Protein AF-A0A229GL80-F1 (afdb_monomer_lite)

Structure (mmCIF, N/CA/C/O backbone):
data_AF-A0A229GL80-F1
#
_entry.id   AF-A0A229GL80-F1
#
loop_
_atom_site.group_PDB
_atom_site.id
_atom_site.type_symbol
_atom_site.label_atom_id
_atom_site.label_alt_id
_atom_site.label_comp_id
_atom_site.label_asym_id
_atom_site.label_entity_id
_atom_site.label_seq_id
_atom_site.pdbx_PDB_ins_code
_atom_site.Cartn_x
_atom_site.Cartn_y
_atom_site.Cartn_z
_atom_site.occupancy
_atom_site.B_iso_or_equiv
_atom_site.auth_seq_id
_atom_site.auth_comp_id
_atom_site.aut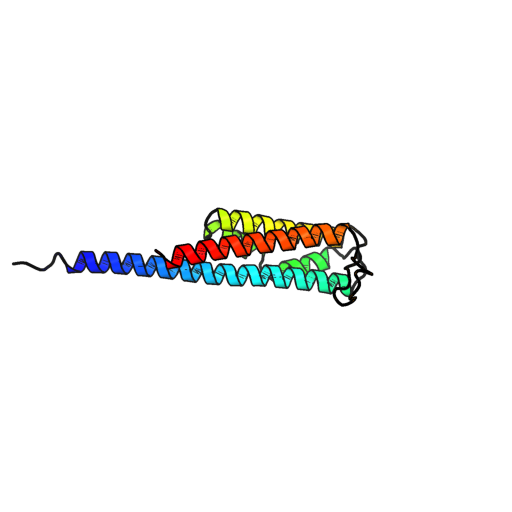h_asym_id
_atom_site.auth_atom_id
_atom_site.pdbx_PDB_model_num
ATOM 1 N N . MET A 1 1 ? -28.005 0.266 54.756 1.00 40.59 1 MET A N 1
ATOM 2 C CA . MET A 1 1 ? -26.821 -0.395 54.170 1.00 40.59 1 MET A CA 1
ATOM 3 C C . MET A 1 1 ? -26.804 -0.050 52.686 1.00 40.59 1 MET A C 1
ATOM 5 O O . MET A 1 1 ? -27.534 -0.647 51.911 1.00 40.59 1 MET A O 1
ATOM 9 N N . VAL A 1 2 ? -26.092 1.010 52.312 1.00 52.62 2 VAL A N 1
ATOM 10 C CA . VAL A 1 2 ? -25.922 1.453 50.919 1.00 52.62 2 VAL A CA 1
ATOM 11 C C . VAL A 1 2 ? -24.421 1.457 50.670 1.00 52.62 2 VAL A C 1
ATOM 13 O O . VAL A 1 2 ? -23.693 1.991 51.501 1.00 52.62 2 VAL A O 1
ATOM 16 N N . GLY A 1 3 ? -23.966 0.870 49.562 1.00 51.91 3 GLY A N 1
ATOM 17 C CA . GLY A 1 3 ? -22.607 1.123 49.072 1.00 51.91 3 GLY A CA 1
ATOM 18 C C . GLY A 1 3 ? -21.772 -0.094 48.681 1.00 51.91 3 GLY A C 1
ATOM 19 O O . GLY A 1 3 ? -20.614 -0.159 49.064 1.00 51.91 3 GLY A O 1
ATOM 20 N N . VAL A 1 4 ? -22.311 -1.044 47.910 1.00 51.78 4 VAL A N 1
ATOM 21 C CA . VAL A 1 4 ? -21.472 -2.014 47.158 1.00 51.78 4 VAL A CA 1
ATOM 22 C C . VAL A 1 4 ? -21.785 -2.003 45.648 1.00 51.78 4 VAL A C 1
ATOM 24 O O . VAL A 1 4 ? -21.018 -2.513 44.842 1.00 51.78 4 VAL A O 1
ATOM 27 N N . GLY A 1 5 ? -22.861 -1.332 45.216 1.00 47.06 5 GLY A N 1
ATOM 28 C CA . GLY A 1 5 ? -23.233 -1.245 43.795 1.00 47.06 5 GLY A CA 1
ATOM 29 C C . GLY A 1 5 ? -22.415 -0.249 42.959 1.00 47.06 5 GLY A C 1
ATOM 30 O O . GLY A 1 5 ? -22.330 -0.402 41.743 1.00 47.06 5 GLY A O 1
ATOM 31 N N . SER A 1 6 ? -21.788 0.757 43.578 1.00 50.59 6 SER A N 1
ATOM 32 C CA . SER A 1 6 ? -21.146 1.861 42.842 1.00 50.59 6 SER A CA 1
ATOM 33 C C . SER A 1 6 ? -19.729 1.544 42.347 1.00 50.59 6 SER A C 1
ATOM 35 O O . SER A 1 6 ? -19.266 2.165 41.392 1.00 50.59 6 SER A O 1
ATOM 37 N N . THR A 1 7 ? -19.041 0.567 42.945 1.00 54.34 7 THR A N 1
ATOM 38 C CA . THR A 1 7 ? -17.648 0.232 42.596 1.00 54.34 7 THR A CA 1
ATOM 39 C C . THR A 1 7 ? -17.561 -0.633 41.334 1.00 54.34 7 THR A C 1
ATOM 41 O O . THR A 1 7 ? -16.728 -0.375 40.468 1.00 54.34 7 THR A O 1
ATOM 44 N N . LEU A 1 8 ? -18.486 -1.585 41.156 1.00 53.72 8 LEU A N 1
ATOM 45 C CA . LEU A 1 8 ? -18.488 -2.511 40.011 1.00 53.72 8 LEU A CA 1
ATOM 46 C C . LEU A 1 8 ? -18.806 -1.818 38.670 1.00 53.72 8 LEU A C 1
ATOM 48 O O . LEU A 1 8 ? -18.258 -2.180 37.625 1.00 53.72 8 LEU A O 1
ATOM 52 N N . LEU A 1 9 ? -19.646 -0.775 38.682 1.00 52.88 9 LEU A N 1
ATOM 53 C CA . LEU A 1 9 ? -19.943 0.013 37.478 1.00 52.88 9 LEU A CA 1
ATOM 54 C C . LEU A 1 9 ? -18.750 0.883 37.049 1.00 52.88 9 LEU A C 1
ATOM 56 O O . LEU A 1 9 ? -18.461 0.979 35.855 1.00 52.88 9 LEU A O 1
ATOM 60 N N . GLY A 1 10 ? -18.015 1.460 38.006 1.00 55.38 10 GLY A N 1
ATOM 61 C CA . GLY A 1 10 ? -16.815 2.254 37.725 1.00 55.38 10 GLY A CA 1
ATOM 62 C C . GLY A 1 10 ? -15.675 1.427 37.123 1.00 55.38 10 GLY A C 1
ATOM 63 O O . GLY A 1 10 ? -15.013 1.867 36.181 1.00 55.38 10 GLY A O 1
ATOM 64 N N . GLU A 1 11 ? -15.488 0.199 37.606 1.00 59.03 11 GLU A N 1
ATOM 65 C CA . GLU A 1 11 ? -14.420 -0.701 37.156 1.00 59.03 11 GLU A CA 1
ATOM 66 C C . GLU A 1 11 ? -14.664 -1.227 35.731 1.00 59.03 11 GLU A C 1
ATOM 68 O O . GLU A 1 11 ? -13.751 -1.288 34.905 1.00 59.03 11 GLU A O 1
ATOM 73 N N . THR A 1 12 ? -15.929 -1.480 35.383 1.00 61.19 12 THR A N 1
ATOM 74 C CA . THR A 1 12 ? -16.318 -1.918 34.034 1.00 61.19 12 THR A CA 1
ATOM 75 C C . THR A 1 12 ? -16.135 -0.808 32.992 1.00 61.19 12 THR A C 1
ATOM 77 O O . THR A 1 12 ? -15.676 -1.068 31.877 1.00 61.19 12 THR A O 1
ATOM 80 N N . VAL A 1 13 ? -16.452 0.446 33.342 1.00 62.47 13 VAL A N 1
ATOM 81 C CA . VAL A 1 13 ? -16.250 1.612 32.460 1.00 62.47 13 VAL A CA 1
ATOM 82 C C . VAL A 1 13 ? -14.760 1.893 32.258 1.00 62.47 13 VAL A C 1
ATOM 84 O O . VAL A 1 13 ? -14.333 2.136 31.127 1.00 62.47 13 VAL A O 1
ATOM 87 N N . ARG A 1 14 ? -13.952 1.794 33.322 1.00 63.72 14 ARG A N 1
ATOM 88 C CA . ARG A 1 14 ? -12.491 1.943 33.243 1.00 63.72 14 ARG A CA 1
ATOM 89 C C . ARG A 1 14 ? -11.861 0.872 32.350 1.00 63.72 14 ARG A C 1
ATOM 91 O O . ARG A 1 14 ? -11.133 1.206 31.423 1.00 63.72 14 ARG A O 1
ATOM 98 N N . SER A 1 15 ? -12.245 -0.391 32.541 1.00 59.19 15 SER A N 1
ATOM 99 C CA . SER A 1 15 ? -11.753 -1.520 31.742 1.00 59.19 15 SER A CA 1
ATOM 100 C C . SER A 1 15 ? -12.126 -1.424 30.252 1.00 59.19 15 SER A C 1
ATOM 102 O O . SER A 1 15 ? -11.362 -1.860 29.392 1.00 59.19 15 SER A O 1
ATOM 104 N N . LYS A 1 16 ? -13.286 -0.846 29.910 1.00 61.66 16 LYS A N 1
ATOM 105 C CA . LYS A 1 16 ? -13.670 -0.593 28.507 1.00 61.66 16 LYS A CA 1
ATOM 106 C C . LYS A 1 16 ? -12.836 0.520 27.868 1.00 61.66 16 LYS A C 1
ATOM 108 O O . LYS A 1 16 ? -12.402 0.358 26.730 1.00 61.66 16 LYS A O 1
ATOM 113 N N . ARG A 1 17 ? -12.585 1.611 28.599 1.00 68.12 17 ARG A N 1
ATOM 114 C CA . ARG A 1 17 ? -11.770 2.737 28.118 1.00 68.12 17 ARG A CA 1
ATOM 115 C C . ARG A 1 17 ? -10.317 2.326 27.878 1.00 68.12 17 ARG A C 1
ATOM 117 O O . ARG A 1 17 ? -9.775 2.628 26.819 1.00 68.12 17 ARG A O 1
ATOM 124 N N . ASP A 1 18 ? -9.730 1.572 28.805 1.00 69.69 18 ASP A N 1
ATOM 125 C CA . ASP A 1 18 ? -8.345 1.104 28.681 1.00 69.69 18 ASP A CA 1
ATOM 126 C C . ASP A 1 18 ? -8.168 0.179 27.462 1.00 69.69 18 ASP A C 1
ATOM 128 O O . ASP A 1 18 ? -7.200 0.315 26.714 1.00 69.69 18 ASP A O 1
ATOM 132 N N . ARG A 1 19 ? -9.148 -0.696 27.180 1.00 70.62 19 ARG A N 1
ATOM 133 C CA . ARG A 1 19 ? -9.144 -1.540 25.970 1.00 70.62 19 ARG A CA 1
ATOM 134 C 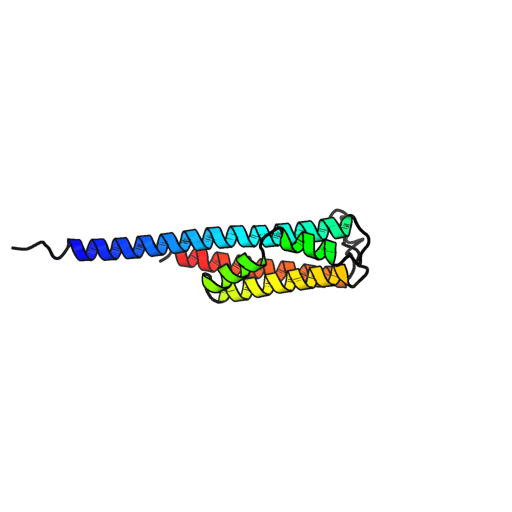C . ARG A 1 19 ? -9.247 -0.728 24.676 1.00 70.62 19 ARG A C 1
ATOM 136 O O . ARG A 1 19 ? -8.549 -1.046 23.717 1.00 70.62 19 ARG A O 1
ATOM 143 N N . GLY A 1 20 ? -10.087 0.309 24.645 1.00 73.62 20 GLY A N 1
ATOM 144 C CA . GLY A 1 20 ? -10.209 1.200 23.484 1.00 73.62 20 GLY A CA 1
ATOM 145 C C . GLY A 1 20 ? -8.907 1.951 23.193 1.00 73.62 20 GLY A C 1
ATOM 146 O O . GLY A 1 20 ? -8.449 1.984 22.051 1.00 73.62 20 GLY A O 1
ATOM 147 N N . HIS A 1 21 ? -8.257 2.464 24.240 1.00 77.88 21 HIS A N 1
ATOM 148 C CA . HIS A 1 21 ? -6.973 3.154 24.124 1.00 77.88 21 HIS A CA 1
ATOM 149 C C . HIS A 1 21 ? -5.848 2.215 23.656 1.00 77.88 21 HIS A C 1
ATOM 151 O O . HIS A 1 21 ? -5.068 2.563 22.772 1.00 77.88 21 HIS A O 1
ATOM 157 N N . GLN A 1 22 ? -5.806 0.986 24.180 1.00 79.69 22 GLN A N 1
ATOM 158 C CA . GLN A 1 22 ? -4.824 -0.017 23.767 1.00 79.69 22 GLN A CA 1
ATOM 159 C C . GLN A 1 22 ? -4.989 -0.417 22.293 1.00 79.69 22 GLN A C 1
ATOM 161 O O . GLN A 1 22 ? -4.001 -0.530 21.570 1.00 79.69 22 GLN A O 1
ATOM 166 N N . GLN A 1 23 ? -6.225 -0.599 21.820 1.00 82.12 23 GLN A N 1
ATOM 167 C CA . GLN A 1 23 ? -6.489 -0.893 20.408 1.00 82.12 23 GLN A CA 1
ATOM 168 C C . GLN A 1 23 ? -6.084 0.265 19.488 1.00 82.12 23 GLN A C 1
ATOM 170 O O . GLN A 1 23 ? -5.533 0.027 18.414 1.00 82.12 23 GLN A O 1
ATOM 175 N N . TYR A 1 24 ? -6.324 1.507 19.912 1.00 85.75 24 TYR A N 1
ATOM 176 C CA . TYR A 1 24 ? -5.900 2.697 19.179 1.00 85.75 24 TYR A CA 1
ATOM 177 C C . TYR A 1 24 ? -4.372 2.765 19.023 1.00 85.75 24 TYR A C 1
ATOM 179 O O . TYR A 1 24 ? -3.881 2.931 17.904 1.00 85.75 24 TYR A O 1
ATOM 187 N N . GLU A 1 25 ? -3.614 2.576 20.107 1.00 86.38 25 GLU A N 1
ATOM 188 C CA . GLU A 1 25 ? -2.146 2.612 20.045 1.00 86.38 25 GLU A CA 1
ATOM 189 C C . GLU A 1 25 ? -1.576 1.480 19.181 1.00 86.38 25 GLU A C 1
ATOM 191 O O . GLU A 1 25 ? -0.668 1.716 18.382 1.00 86.38 25 GLU A O 1
ATOM 196 N N . LEU A 1 26 ? -2.152 0.274 19.259 1.00 88.31 26 LEU A N 1
ATOM 197 C CA . LEU A 1 26 ? -1.764 -0.844 18.393 1.00 88.31 26 LEU A CA 1
ATOM 198 C C . LEU A 1 26 ? -1.985 -0.520 16.908 1.00 88.31 26 LEU A C 1
ATOM 200 O O . LEU A 1 26 ? -1.084 -0.743 16.098 1.00 88.31 26 LEU A O 1
ATOM 204 N N . ARG A 1 27 ? -3.142 0.056 16.544 1.00 92.25 27 ARG A N 1
ATOM 205 C CA . ARG A 1 27 ? -3.412 0.474 15.156 1.00 92.25 27 ARG A CA 1
ATOM 206 C C . ARG A 1 27 ? -2.445 1.552 14.693 1.00 92.25 27 ARG A C 1
ATOM 208 O O . ARG A 1 27 ? -1.879 1.434 13.611 1.00 92.25 27 ARG A O 1
ATOM 215 N N . ARG A 1 28 ? -2.195 2.571 15.517 1.00 93.62 28 ARG A N 1
ATOM 216 C CA . ARG A 1 28 ? -1.263 3.656 15.187 1.00 93.62 28 ARG A CA 1
ATOM 217 C C . ARG A 1 28 ? 0.154 3.135 14.925 1.00 93.62 28 ARG A C 1
ATOM 219 O O . ARG A 1 28 ? 0.786 3.558 13.957 1.00 93.62 28 ARG A O 1
ATOM 226 N N . GLN A 1 29 ? 0.639 2.208 15.751 1.00 94.75 29 GLN A N 1
ATOM 227 C CA . GLN A 1 29 ? 1.947 1.574 15.561 1.00 94.75 29 GLN A CA 1
ATOM 228 C C . GLN A 1 29 ? 1.984 0.705 14.297 1.00 94.75 29 GLN A C 1
ATOM 230 O O . GLN A 1 29 ? 2.942 0.787 13.528 1.00 94.75 29 GLN A O 1
ATOM 235 N N . LEU A 1 30 ? 0.936 -0.084 14.046 1.00 95.81 30 LEU A N 1
ATOM 236 C CA . LEU A 1 30 ? 0.815 -0.891 12.831 1.00 95.81 30 LEU A CA 1
ATOM 237 C C . LEU A 1 30 ? 0.818 -0.020 11.565 1.00 95.81 30 LEU A C 1
ATOM 239 O O . LEU A 1 30 ? 1.534 -0.325 10.613 1.00 95.81 30 LEU A O 1
ATOM 243 N N . TYR A 1 31 ? 0.078 1.091 11.564 1.00 97.31 31 TYR A N 1
ATOM 244 C CA . TYR A 1 31 ? 0.030 2.025 10.438 1.00 97.31 31 TYR A CA 1
ATOM 245 C C . TYR A 1 31 ? 1.400 2.632 10.138 1.00 97.31 31 TYR A C 1
ATOM 247 O O . TYR A 1 31 ? 1.800 2.682 8.977 1.00 97.31 31 TYR A O 1
ATOM 255 N N . ALA A 1 32 ? 2.139 3.049 11.170 1.00 97.00 32 ALA A N 1
ATOM 256 C CA . ALA A 1 32 ? 3.489 3.581 11.003 1.00 97.00 32 ALA A CA 1
ATOM 257 C C . ALA A 1 32 ? 4.435 2.541 10.381 1.00 97.00 32 ALA A C 1
ATOM 259 O O . ALA A 1 32 ? 5.066 2.830 9.366 1.00 97.00 32 ALA A O 1
ATOM 260 N N . ARG A 1 33 ? 4.456 1.316 10.928 1.00 97.19 33 ARG A N 1
ATOM 261 C CA . ARG A 1 33 ? 5.272 0.203 10.409 1.00 97.19 33 ARG A CA 1
ATOM 262 C C . ARG A 1 33 ? 4.934 -0.134 8.957 1.00 97.19 33 ARG A C 1
ATOM 264 O O . ARG A 1 33 ? 5.826 -0.413 8.165 1.00 97.19 33 ARG A O 1
ATOM 271 N N . TYR A 1 34 ? 3.654 -0.104 8.591 1.00 97.69 34 TYR A N 1
ATOM 272 C CA . TYR A 1 34 ? 3.245 -0.395 7.219 1.00 97.69 34 TYR A CA 1
ATOM 273 C C . TYR A 1 34 ? 3.647 0.699 6.230 1.00 97.69 34 TYR A C 1
ATOM 275 O O . TYR A 1 34 ? 4.156 0.392 5.153 1.00 97.69 34 TYR A O 1
ATOM 283 N N . LEU A 1 35 ? 3.463 1.972 6.593 1.00 97.94 35 LEU A N 1
ATOM 284 C CA . LEU A 1 35 ? 3.893 3.092 5.753 1.00 97.94 35 LEU A CA 1
ATOM 285 C C . LEU A 1 35 ? 5.413 3.102 5.561 1.00 97.94 35 LEU A C 1
ATOM 287 O O . LEU A 1 35 ? 5.887 3.378 4.458 1.00 97.94 35 LEU A O 1
ATOM 291 N N . GLU A 1 36 ? 6.165 2.777 6.612 1.00 97.38 36 GLU A N 1
ATOM 292 C CA . GLU A 1 36 ? 7.614 2.599 6.549 1.00 97.38 36 GLU A CA 1
ATOM 293 C C . GLU A 1 36 ? 7.989 1.471 5.582 1.00 97.38 36 GLU A C 1
ATOM 295 O O . GLU A 1 36 ? 8.759 1.699 4.653 1.00 97.38 36 GLU A O 1
ATOM 300 N N . ALA A 1 37 ? 7.381 0.289 5.721 1.00 97.19 37 ALA A N 1
ATOM 301 C CA . ALA A 1 37 ? 7.647 -0.845 4.839 1.00 97.19 37 ALA A CA 1
ATOM 302 C C . ALA A 1 37 ? 7.353 -0.536 3.360 1.00 97.19 37 ALA A C 1
ATOM 304 O O . ALA A 1 37 ? 8.151 -0.891 2.490 1.00 97.19 37 ALA A O 1
ATOM 305 N N . LEU A 1 38 ? 6.240 0.148 3.065 1.00 97.38 38 LEU A N 1
ATOM 306 C CA . LEU A 1 38 ? 5.892 0.590 1.709 1.00 97.38 38 LEU A CA 1
ATOM 307 C C . LEU A 1 38 ? 6.940 1.560 1.149 1.00 97.38 38 LEU A C 1
ATOM 309 O O . LEU A 1 38 ? 7.433 1.368 0.039 1.00 97.38 38 LEU A O 1
ATOM 313 N N . THR A 1 39 ? 7.312 2.573 1.934 1.00 96.19 39 THR A N 1
ATOM 314 C CA . THR A 1 39 ? 8.260 3.618 1.514 1.00 96.19 39 THR A CA 1
ATOM 315 C C . THR A 1 39 ? 9.671 3.063 1.314 1.00 96.19 39 THR A C 1
ATOM 317 O O . THR A 1 39 ? 10.340 3.418 0.344 1.00 96.19 39 THR A O 1
ATOM 320 N N . ASN A 1 40 ? 10.118 2.163 2.192 1.00 96.31 40 ASN A N 1
ATOM 321 C CA . ASN A 1 40 ? 11.426 1.524 2.072 1.00 96.31 40 ASN A CA 1
ATOM 322 C C . ASN A 1 40 ? 11.479 0.584 0.863 1.00 96.31 40 ASN A C 1
ATOM 324 O O . ASN A 1 40 ? 12.452 0.614 0.115 1.00 96.31 40 ASN A O 1
ATOM 328 N N . THR A 1 41 ? 10.415 -0.190 0.621 1.00 96.31 41 THR A N 1
ATOM 329 C CA . THR A 1 41 ? 10.330 -1.071 -0.557 1.00 96.31 41 THR A CA 1
ATOM 330 C C . THR A 1 41 ? 10.353 -0.263 -1.856 1.00 96.31 41 THR A C 1
ATOM 332 O O . THR A 1 41 ? 11.096 -0.602 -2.772 1.00 96.31 41 THR A O 1
ATOM 335 N N . ASP A 1 42 ? 9.577 0.821 -1.940 1.00 95.56 42 ASP A N 1
ATOM 336 C CA . ASP A 1 42 ? 9.606 1.749 -3.077 1.00 95.56 42 ASP A CA 1
ATOM 337 C C . ASP A 1 42 ? 11.011 2.333 -3.300 1.00 95.56 42 ASP A C 1
ATOM 339 O O . ASP A 1 42 ? 11.554 2.266 -4.403 1.00 95.56 42 ASP A O 1
ATOM 343 N N . SER A 1 43 ? 11.646 2.815 -2.228 1.00 94.25 43 SER A N 1
ATOM 344 C CA . SER A 1 43 ? 12.994 3.390 -2.285 1.00 94.25 43 SER A CA 1
ATOM 345 C C . SER A 1 43 ? 14.040 2.379 -2.764 1.00 94.25 43 SER A C 1
ATOM 347 O O . SER A 1 43 ? 14.888 2.725 -3.584 1.00 94.25 43 SER A O 1
ATOM 349 N N . GLU A 1 44 ? 13.983 1.131 -2.290 1.00 95.06 44 GLU A N 1
ATOM 350 C CA . GLU A 1 44 ? 14.881 0.060 -2.739 1.00 95.06 44 GLU A CA 1
ATOM 351 C C . GLU A 1 44 ? 14.673 -0.287 -4.215 1.00 95.06 44 GLU A C 1
ATOM 353 O O . GLU A 1 44 ? 15.652 -0.416 -4.949 1.00 95.06 44 GLU A O 1
ATOM 358 N N . LEU A 1 45 ? 13.420 -0.379 -4.672 1.00 94.56 45 LEU A N 1
ATOM 359 C CA . LEU A 1 45 ? 13.106 -0.638 -6.079 1.00 94.56 45 LEU A CA 1
ATOM 360 C C . LEU A 1 45 ? 13.610 0.486 -6.992 1.00 94.56 45 LEU A C 1
ATOM 362 O O . LEU A 1 45 ? 14.209 0.211 -8.031 1.00 94.56 45 LEU A O 1
ATOM 366 N N . GLN A 1 46 ? 13.408 1.747 -6.603 1.00 92.94 46 GLN A N 1
ATOM 367 C CA . GLN A 1 46 ? 13.908 2.892 -7.366 1.00 92.94 46 GLN A CA 1
ATOM 368 C C . GLN A 1 46 ? 15.436 2.943 -7.383 1.00 92.94 46 GLN A C 1
ATOM 370 O O . GLN A 1 46 ? 16.036 3.180 -8.427 1.00 92.94 46 GLN A O 1
ATOM 375 N N . LEU A 1 47 ? 16.083 2.692 -6.243 1.00 93.00 47 LEU A N 1
ATOM 376 C CA . LEU A 1 47 ? 17.540 2.649 -6.147 1.00 93.00 47 LEU A CA 1
ATOM 377 C C . LEU A 1 47 ? 18.130 1.561 -7.053 1.00 93.00 47 LEU A C 1
ATOM 379 O O . LEU A 1 47 ? 19.144 1.805 -7.706 1.00 93.00 47 LEU A O 1
ATOM 383 N N . LEU A 1 48 ? 17.496 0.387 -7.099 1.00 93.88 48 LEU A N 1
ATOM 384 C CA . LEU A 1 48 ? 17.879 -0.712 -7.982 1.00 93.88 48 LEU A CA 1
ATOM 385 C C . LEU A 1 48 ? 17.767 -0.286 -9.454 1.00 93.88 48 LEU A C 1
ATOM 387 O O . LEU A 1 48 ? 18.743 -0.369 -10.191 1.00 93.88 48 LEU A O 1
ATOM 391 N N . ALA A 1 49 ? 16.633 0.301 -9.844 1.00 91.75 49 ALA A N 1
ATOM 392 C CA . ALA A 1 49 ? 16.397 0.787 -11.205 1.00 91.75 49 ALA A CA 1
ATOM 393 C C . ALA A 1 49 ? 17.285 1.975 -11.630 1.00 91.75 49 ALA A C 1
ATOM 395 O O . ALA A 1 49 ? 17.447 2.227 -12.818 1.00 91.75 49 ALA A O 1
ATOM 396 N N . ILE A 1 50 ? 17.847 2.731 -10.679 1.00 90.62 50 ILE A N 1
ATOM 397 C CA . ILE A 1 50 ? 18.845 3.780 -10.959 1.00 90.62 50 ILE A CA 1
ATOM 398 C C . ILE A 1 50 ? 20.235 3.175 -11.191 1.00 90.62 50 ILE A C 1
ATOM 400 O O . ILE A 1 50 ? 21.031 3.728 -11.950 1.00 90.62 50 ILE A O 1
ATOM 404 N N . ARG A 1 51 ? 20.567 2.089 -10.486 1.00 90.44 51 ARG A N 1
ATOM 405 C CA . ARG A 1 51 ? 21.897 1.458 -10.527 1.00 90.44 51 ARG A CA 1
ATOM 406 C C . ARG A 1 51 ? 22.064 0.510 -11.704 1.00 90.44 51 ARG A C 1
ATOM 408 O O . ARG A 1 51 ? 23.180 0.351 -12.191 1.00 90.44 51 ARG A O 1
ATOM 415 N N . GLU A 1 52 ? 20.976 -0.112 -12.123 1.00 91.12 52 GLU A N 1
ATOM 416 C CA . GLU A 1 52 ? 20.955 -1.157 -13.134 1.00 91.12 52 GLU A CA 1
ATOM 417 C C . GLU A 1 52 ? 20.055 -0.758 -14.296 1.00 91.12 52 GLU A C 1
ATOM 419 O O . GLU A 1 52 ? 19.068 -0.040 -14.133 1.00 91.12 52 GLU A O 1
ATOM 424 N N . GLN A 1 53 ? 20.404 -1.227 -15.491 1.00 87.81 53 GLN A N 1
ATOM 425 C CA . GLN A 1 53 ? 19.581 -0.994 -16.665 1.00 87.81 53 GLN A CA 1
ATOM 426 C C . GLN A 1 53 ? 18.347 -1.895 -16.590 1.00 87.81 53 GLN A C 1
ATOM 428 O O . GLN A 1 53 ? 18.464 -3.110 -16.449 1.00 87.81 53 GLN A O 1
ATOM 433 N N . THR A 1 54 ? 17.163 -1.294 -16.663 1.00 91.12 54 THR A N 1
ATOM 434 C CA . THR A 1 54 ? 15.904 -2.036 -16.764 1.00 91.12 54 THR A CA 1
ATOM 435 C C . THR A 1 54 ? 15.822 -2.750 -18.123 1.00 91.12 54 THR A C 1
ATOM 437 O O . THR A 1 54 ? 16.399 -2.249 -19.090 1.00 91.12 54 THR A O 1
ATOM 440 N N . PRO A 1 55 ? 15.114 -3.891 -18.240 1.00 95.25 55 PRO A N 1
ATOM 441 C CA . PRO A 1 55 ? 14.364 -4.588 -17.195 1.00 95.25 55 PRO A CA 1
ATOM 442 C C . PRO A 1 55 ? 15.267 -5.281 -16.162 1.00 95.25 55 PRO A C 1
ATOM 444 O O . PRO A 1 55 ? 16.273 -5.893 -16.505 1.00 95.25 55 PRO A O 1
ATOM 447 N N . LEU A 1 56 ? 14.875 -5.195 -14.891 1.00 95.31 56 LEU A N 1
ATOM 448 C CA . LEU A 1 56 ? 15.611 -5.782 -13.768 1.00 95.31 56 LEU A CA 1
ATOM 449 C C . LEU A 1 56 ? 15.368 -7.289 -13.649 1.00 95.31 56 LEU A C 1
ATOM 451 O O . LEU A 1 56 ? 14.278 -7.777 -13.966 1.00 95.31 56 LEU A O 1
ATOM 455 N N . ASP A 1 57 ? 16.354 -8.013 -13.115 1.00 95.81 57 ASP A N 1
ATOM 456 C CA . ASP A 1 57 ? 16.218 -9.443 -12.849 1.00 95.81 57 ASP A CA 1
ATOM 457 C C . ASP A 1 57 ? 15.154 -9.718 -11.768 1.00 95.81 57 ASP A C 1
ATOM 459 O O . ASP A 1 57 ? 15.019 -9.020 -10.756 1.00 95.81 57 ASP A O 1
ATOM 463 N N . GLU A 1 58 ? 14.364 -10.775 -11.970 1.00 93.88 58 GLU A N 1
ATOM 464 C CA . GLU A 1 58 ? 13.282 -11.143 -11.055 1.00 93.88 58 GLU A CA 1
ATOM 465 C C . GLU A 1 58 ? 13.806 -11.534 -9.660 1.00 93.88 58 GLU A C 1
ATOM 467 O O . GLU A 1 58 ? 13.084 -11.356 -8.673 1.00 93.88 58 GLU A O 1
ATOM 472 N N . ALA A 1 59 ? 15.031 -12.059 -9.543 1.00 94.31 59 ALA A N 1
ATOM 473 C CA . ALA A 1 59 ? 15.658 -12.378 -8.264 1.00 94.31 59 ALA A CA 1
ATOM 474 C C . ALA A 1 59 ? 15.939 -11.111 -7.447 1.00 94.31 59 ALA A C 1
ATOM 476 O O . ALA A 1 59 ? 15.553 -11.064 -6.274 1.00 94.31 59 ALA A O 1
ATOM 477 N N . ASP A 1 60 ? 16.493 -10.070 -8.068 1.00 94.62 60 ASP A N 1
ATOM 478 C CA . ASP A 1 60 ? 16.799 -8.796 -7.406 1.00 94.62 60 ASP A CA 1
ATOM 479 C C . ASP A 1 60 ? 15.516 -8.058 -7.013 1.00 94.62 60 ASP A C 1
ATOM 481 O O . ASP A 1 60 ? 15.349 -7.619 -5.870 1.00 94.62 60 ASP A O 1
ATOM 485 N N . LEU A 1 61 ? 14.515 -8.063 -7.901 1.00 93.81 61 LEU A N 1
ATOM 486 C CA . LEU A 1 61 ? 13.180 -7.546 -7.597 1.00 93.81 61 LEU A CA 1
ATOM 487 C C . LEU A 1 61 ? 12.499 -8.300 -6.446 1.00 93.81 61 LEU A C 1
ATOM 489 O O . LEU A 1 61 ? 11.690 -7.716 -5.722 1.00 93.81 61 LEU A O 1
ATOM 493 N N . ARG A 1 62 ? 12.733 -9.612 -6.295 1.00 91.75 62 ARG A N 1
ATOM 494 C CA . ARG A 1 62 ? 12.210 -10.394 -5.157 1.00 91.75 62 ARG A CA 1
ATOM 495 C C . ARG A 1 62 ? 12.972 -10.107 -3.874 1.00 91.75 62 ARG A C 1
ATOM 497 O O . ARG A 1 62 ? 12.344 -10.122 -2.815 1.00 91.75 62 ARG A O 1
ATOM 504 N N . ALA A 1 63 ? 14.282 -9.895 -3.958 1.00 92.62 63 ALA A N 1
ATOM 505 C CA . ALA A 1 63 ? 15.117 -9.565 -2.812 1.00 92.62 63 ALA A CA 1
ATOM 506 C C . ALA A 1 63 ? 14.675 -8.229 -2.199 1.00 92.62 63 ALA A C 1
ATOM 508 O O . ALA A 1 63 ? 14.282 -8.210 -1.033 1.00 92.62 63 ALA A O 1
ATOM 509 N N . ALA A 1 64 ? 14.582 -7.171 -3.013 1.00 91.62 64 ALA A N 1
ATOM 510 C CA . ALA A 1 64 ? 14.092 -5.857 -2.581 1.00 91.62 64 ALA A CA 1
ATOM 511 C C . ALA A 1 64 ? 12.682 -5.929 -1.958 1.00 91.62 64 ALA A C 1
ATOM 513 O O . ALA A 1 64 ? 12.391 -5.324 -0.929 1.00 91.62 64 ALA A O 1
ATOM 514 N N . TRP A 1 65 ? 11.790 -6.742 -2.535 1.00 89.75 65 TRP A N 1
ATOM 515 C CA . TRP A 1 65 ? 10.415 -6.867 -2.044 1.00 89.75 65 TRP A CA 1
ATOM 516 C C . TRP A 1 65 ? 10.285 -7.585 -0.690 1.00 89.75 65 TRP A C 1
ATOM 518 O O . TRP A 1 65 ? 9.358 -7.321 0.079 1.00 89.75 65 TRP A O 1
ATOM 528 N N . ARG A 1 66 ? 11.160 -8.554 -0.398 1.00 88.38 66 ARG A N 1
ATOM 529 C CA . ARG A 1 66 ? 11.052 -9.395 0.809 1.00 88.38 66 ARG A CA 1
ATOM 530 C C . ARG A 1 66 ? 11.631 -8.741 2.060 1.00 88.38 66 ARG A C 1
ATOM 532 O O . ARG A 1 66 ? 11.229 -9.132 3.155 1.00 88.38 66 ARG A O 1
ATOM 539 N N . ASN A 1 67 ? 12.506 -7.750 1.909 1.00 84.69 67 ASN A N 1
ATOM 540 C CA . ASN A 1 67 ? 13.244 -7.136 3.015 1.00 84.69 67 ASN A CA 1
ATOM 541 C C . ASN A 1 67 ? 12.352 -6.497 4.092 1.00 84.69 67 ASN A C 1
ATOM 543 O O . ASN A 1 67 ? 12.729 -6.472 5.260 1.00 84.69 67 ASN A O 1
ATOM 547 N N . HIS A 1 68 ? 11.143 -6.048 3.738 1.00 86.94 68 HIS A N 1
ATOM 548 C CA . HIS A 1 68 ? 10.322 -5.200 4.618 1.00 86.94 68 HIS A CA 1
ATOM 549 C C . HIS A 1 68 ? 9.069 -5.876 5.188 1.00 86.94 68 HIS A C 1
ATOM 551 O O . HIS A 1 68 ? 8.183 -5.202 5.706 1.00 86.94 68 HIS A O 1
ATOM 557 N N . SER A 1 69 ? 8.954 -7.209 5.096 1.00 87.56 69 SER A N 1
ATOM 558 C CA . SER A 1 69 ? 7.798 -7.976 5.617 1.00 87.56 69 SER A CA 1
ATOM 559 C C . SER A 1 69 ? 6.424 -7.467 5.138 1.00 87.56 69 SER A C 1
ATOM 561 O O . SER A 1 69 ? 5.402 -7.662 5.801 1.00 87.56 69 SER A O 1
ATOM 563 N N . LEU A 1 70 ? 6.385 -6.830 3.964 1.00 91.81 70 LEU A N 1
ATOM 564 C CA . LEU A 1 70 ? 5.248 -6.034 3.501 1.00 91.81 70 LEU A CA 1
ATOM 565 C C . LEU A 1 70 ? 3.942 -6.836 3.412 1.00 91.81 70 LEU A C 1
ATOM 567 O O . LEU A 1 70 ? 2.872 -6.342 3.757 1.00 91.81 70 LEU A O 1
ATOM 571 N N . LEU A 1 71 ? 4.032 -8.098 2.983 1.00 91.44 71 LEU A N 1
ATOM 572 C CA . LEU A 1 71 ? 2.871 -8.981 2.881 1.00 91.44 71 LEU A CA 1
ATOM 573 C C . LEU A 1 71 ? 2.260 -9.303 4.254 1.00 91.44 71 LEU A C 1
ATOM 575 O O . LEU A 1 71 ? 1.039 -9.315 4.379 1.00 91.44 71 LEU A O 1
ATOM 579 N N . SER A 1 72 ? 3.094 -9.531 5.275 1.00 94.06 72 SER A N 1
ATOM 580 C CA . SER A 1 72 ? 2.618 -9.780 6.643 1.00 94.06 72 SER A CA 1
ATOM 581 C C . SER A 1 72 ? 1.874 -8.562 7.176 1.00 94.06 72 SER A C 1
ATOM 583 O O . SER A 1 72 ? 0.746 -8.679 7.644 1.00 94.06 72 SER A O 1
ATOM 585 N N . LEU A 1 73 ? 2.470 -7.377 7.020 1.00 96.00 73 LEU A N 1
ATOM 586 C CA . LEU A 1 73 ? 1.869 -6.125 7.475 1.00 96.00 73 LEU A CA 1
ATOM 587 C C . LEU A 1 73 ? 0.557 -5.807 6.742 1.00 96.00 73 LEU A C 1
ATOM 589 O O . LEU A 1 73 ? -0.383 -5.322 7.369 1.00 96.00 73 LEU A O 1
ATOM 593 N N . ASN A 1 74 ? 0.458 -6.122 5.445 1.00 95.25 74 ASN A N 1
ATOM 594 C CA . ASN A 1 74 ? -0.788 -5.956 4.695 1.00 95.25 74 ASN A CA 1
ATOM 595 C C . ASN A 1 74 ? -1.912 -6.847 5.256 1.00 95.25 74 ASN A C 1
ATOM 597 O O . ASN A 1 74 ? -3.043 -6.389 5.408 1.00 95.25 74 ASN A O 1
ATOM 601 N N . TYR A 1 75 ? -1.607 -8.097 5.628 1.00 95.69 75 TYR A N 1
ATOM 602 C CA . TYR A 1 75 ? -2.581 -8.970 6.292 1.00 95.69 75 TYR A CA 1
ATOM 603 C C . TYR A 1 75 ? -2.941 -8.489 7.698 1.00 95.69 75 TYR A C 1
ATOM 605 O O . TYR A 1 75 ? -4.115 -8.507 8.061 1.00 95.69 75 TYR A O 1
ATOM 613 N N . GLU A 1 76 ? -1.970 -8.015 8.480 1.00 96.25 76 GLU A N 1
ATOM 614 C CA . GLU A 1 76 ? -2.238 -7.432 9.799 1.00 96.25 76 GLU A CA 1
ATOM 615 C C . GLU A 1 76 ? -3.178 -6.221 9.694 1.00 96.25 76 GLU A C 1
ATOM 617 O O . GLU A 1 76 ? -4.130 -6.115 10.469 1.00 96.25 76 GLU A O 1
ATOM 622 N N . ILE A 1 77 ? -2.980 -5.340 8.705 1.00 96.38 77 ILE A N 1
ATOM 623 C CA . ILE A 1 77 ? -3.901 -4.220 8.469 1.00 96.38 77 ILE A CA 1
ATOM 624 C C . ILE A 1 77 ? -5.288 -4.710 8.074 1.00 96.38 77 ILE A C 1
ATOM 626 O O . ILE A 1 77 ? -6.266 -4.190 8.605 1.00 96.38 77 ILE A O 1
ATOM 630 N N . ALA A 1 78 ? -5.392 -5.701 7.190 1.00 95.25 78 ALA A N 1
ATOM 631 C CA . ALA A 1 78 ? -6.688 -6.243 6.788 1.00 95.25 78 ALA A CA 1
ATOM 632 C C . ALA A 1 78 ? -7.473 -6.849 7.968 1.00 95.25 78 ALA A C 1
ATOM 634 O O . ALA A 1 78 ? -8.701 -6.850 7.951 1.00 95.25 78 ALA A O 1
ATOM 635 N N . LEU A 1 79 ? -6.776 -7.347 8.995 1.00 93.88 79 LEU A N 1
ATOM 636 C CA . LEU A 1 79 ? -7.390 -7.929 10.190 1.00 93.88 79 LEU A CA 1
ATOM 637 C C . LEU A 1 79 ? -7.791 -6.887 11.241 1.00 93.88 79 LEU A C 1
ATOM 639 O O . LEU A 1 79 ? -8.806 -7.058 11.913 1.00 93.88 79 LEU A O 1
ATOM 643 N N . VAL A 1 80 ? -6.974 -5.849 11.438 1.00 92.06 80 VAL A N 1
ATOM 644 C CA . VAL A 1 80 ? -7.114 -4.920 12.577 1.00 92.06 80 VAL A CA 1
ATOM 645 C C . VAL A 1 80 ? -7.685 -3.560 12.162 1.00 92.06 80 VAL A C 1
ATOM 647 O O . VAL A 1 80 ? -8.309 -2.869 12.972 1.00 92.06 80 VAL A O 1
ATOM 650 N N . GLY A 1 81 ? -7.454 -3.148 10.917 1.00 91.12 81 GLY A N 1
ATOM 651 C CA . GLY A 1 81 ? -7.909 -1.872 10.382 1.00 91.12 81 GLY A CA 1
ATOM 652 C C . GLY A 1 81 ? -9.410 -1.872 10.074 1.00 91.12 81 GLY A C 1
ATOM 653 O O . GLY A 1 81 ? -9.979 -2.908 9.727 1.00 91.12 81 GLY A O 1
ATOM 654 N N . PRO A 1 82 ? -10.081 -0.712 10.164 1.00 94.81 82 PRO A N 1
ATOM 655 C CA . PRO A 1 82 ? -11.436 -0.583 9.644 1.00 94.81 82 PRO A CA 1
ATOM 656 C C . PRO A 1 82 ? -11.438 -0.748 8.110 1.00 94.81 82 PRO A C 1
ATOM 658 O O . PRO A 1 82 ? -10.424 -0.449 7.469 1.00 94.81 82 PRO A O 1
ATOM 661 N N . PRO A 1 83 ? -12.573 -1.132 7.491 1.00 96.00 83 PRO A N 1
ATOM 662 C CA . PRO A 1 83 ? -12.642 -1.415 6.054 1.00 96.00 83 PRO A CA 1
ATOM 663 C C . PRO A 1 83 ? -12.034 -0.330 5.143 1.00 96.00 83 PRO A C 1
ATOM 665 O O . PRO A 1 83 ? -11.217 -0.680 4.297 1.00 96.00 83 PRO A O 1
ATOM 668 N N . PRO A 1 84 ? -12.269 0.985 5.364 1.00 97.31 84 PRO A N 1
ATOM 669 C CA . PRO A 1 84 ? -11.668 2.021 4.520 1.00 97.31 84 PRO A CA 1
ATOM 670 C C . PRO A 1 84 ? -10.133 2.038 4.543 1.00 97.31 84 PRO A C 1
ATOM 672 O O . PRO A 1 84 ? -9.503 2.436 3.567 1.00 97.31 84 PRO A O 1
ATOM 675 N N . VAL A 1 85 ? -9.519 1.640 5.663 1.00 97.94 85 VAL A N 1
ATOM 676 C CA . VAL A 1 85 ? -8.057 1.544 5.781 1.00 97.94 85 VAL A CA 1
ATOM 677 C C . VAL A 1 85 ? -7.557 0.275 5.099 1.00 97.94 85 VAL A C 1
ATOM 679 O O . VAL A 1 85 ? -6.557 0.341 4.389 1.00 97.94 85 VAL A O 1
ATOM 682 N N . ALA A 1 86 ? -8.250 -0.853 5.277 1.00 97.69 86 ALA A N 1
ATOM 683 C CA . ALA A 1 86 ? -7.901 -2.116 4.631 1.00 97.69 86 ALA A CA 1
ATOM 684 C C . ALA A 1 86 ? -7.963 -2.018 3.095 1.00 97.69 86 ALA A C 1
ATOM 686 O O . ALA A 1 86 ? -7.008 -2.402 2.421 1.00 97.69 86 ALA A O 1
ATOM 687 N N . ASP A 1 87 ? -9.021 -1.417 2.546 1.00 98.31 87 ASP A N 1
ATOM 688 C CA . ASP A 1 87 ? -9.194 -1.240 1.097 1.00 98.31 87 ASP A CA 1
ATOM 689 C C . ASP A 1 87 ? -8.113 -0.325 0.502 1.00 98.31 87 ASP A C 1
ATOM 691 O O . ASP A 1 87 ? -7.519 -0.609 -0.546 1.00 98.31 87 ASP A O 1
ATOM 695 N N . ALA A 1 88 ? -7.804 0.775 1.196 1.00 98.50 88 ALA A N 1
ATOM 696 C CA . ALA A 1 88 ? -6.742 1.680 0.778 1.00 98.50 88 ALA A CA 1
ATOM 697 C C . ALA A 1 88 ? -5.351 1.027 0.893 1.00 98.50 88 ALA A C 1
ATOM 699 O O . ALA A 1 88 ? -4.479 1.289 0.062 1.00 98.50 88 ALA A O 1
ATOM 700 N N . ALA A 1 89 ? -5.139 0.159 1.889 1.00 98.12 89 ALA A N 1
ATOM 701 C CA . ALA A 1 89 ? -3.886 -0.566 2.078 1.00 98.12 89 ALA A CA 1
ATOM 702 C C . ALA A 1 89 ? -3.653 -1.604 0.976 1.00 98.12 89 ALA A C 1
ATOM 704 O O . ALA A 1 89 ? -2.546 -1.661 0.437 1.00 98.12 89 ALA A O 1
ATOM 705 N N . ASP A 1 90 ? -4.690 -2.356 0.597 1.00 97.75 90 ASP A N 1
ATOM 706 C CA . ASP A 1 90 ? -4.641 -3.293 -0.529 1.00 97.75 90 ASP A CA 1
ATOM 707 C C . ASP A 1 90 ? -4.388 -2.550 -1.849 1.00 97.75 90 ASP A C 1
ATOM 709 O O . ASP A 1 90 ? -3.543 -2.960 -2.646 1.00 97.75 90 ASP A O 1
ATOM 713 N N . THR A 1 91 ? -5.030 -1.394 -2.048 1.00 98.38 91 THR A N 1
ATOM 714 C CA . THR A 1 91 ? -4.796 -0.546 -3.227 1.00 98.38 91 THR A CA 1
ATOM 715 C C . THR A 1 91 ? -3.338 -0.079 -3.310 1.00 98.38 91 THR A C 1
ATOM 717 O O . THR A 1 91 ? -2.721 -0.199 -4.369 1.00 98.38 91 THR A O 1
ATOM 720 N N . ALA A 1 92 ? -2.758 0.401 -2.202 1.00 98.44 92 ALA A N 1
ATOM 721 C CA . ALA A 1 92 ? -1.353 0.816 -2.140 1.00 98.44 92 ALA A CA 1
ATOM 722 C C . ALA A 1 92 ? -0.381 -0.356 -2.359 1.00 98.44 92 ALA A C 1
ATOM 724 O O . ALA A 1 92 ? 0.607 -0.227 -3.084 1.00 98.44 92 ALA A O 1
ATOM 725 N N . TYR A 1 93 ? -0.681 -1.526 -1.791 1.00 97.62 93 TYR A N 1
ATOM 726 C CA . TYR A 1 93 ? 0.104 -2.740 -2.007 1.00 97.62 93 TYR A CA 1
ATOM 727 C C . TYR A 1 93 ? 0.104 -3.166 -3.482 1.00 97.62 93 TYR A C 1
ATOM 729 O O . TYR A 1 93 ? 1.148 -3.495 -4.056 1.00 97.62 93 TYR A O 1
ATOM 737 N N . ARG A 1 94 ? -1.070 -3.149 -4.125 1.00 97.31 94 ARG A N 1
ATOM 738 C CA . ARG A 1 94 ? -1.226 -3.520 -5.537 1.00 97.31 94 ARG A CA 1
ATOM 739 C C . ARG A 1 94 ? -0.551 -2.535 -6.476 1.00 97.31 94 ARG A C 1
ATOM 741 O O . ARG A 1 94 ? 0.076 -2.983 -7.435 1.00 97.31 94 ARG A O 1
ATOM 748 N N . SER A 1 95 ? -0.651 -1.232 -6.221 1.00 98.12 95 SER A N 1
ATOM 749 C CA . SER A 1 95 ? 0.010 -0.222 -7.052 1.00 98.12 95 SER A CA 1
ATOM 750 C C . SER A 1 95 ? 1.533 -0.320 -6.944 1.00 98.12 95 SER A C 1
ATOM 752 O O . SER A 1 95 ? 2.204 -0.345 -7.976 1.00 98.12 95 SER A O 1
ATOM 754 N N . LEU A 1 96 ? 2.075 -0.542 -5.742 1.00 97.31 96 LEU A N 1
ATOM 755 C CA . LEU A 1 96 ? 3.502 -0.814 -5.551 1.00 97.31 96 LEU A CA 1
ATOM 756 C C . LEU A 1 96 ? 3.948 -2.087 -6.294 1.00 97.31 96 LEU A C 1
ATOM 758 O O . LEU A 1 96 ? 4.995 -2.119 -6.943 1.00 97.31 96 LEU A O 1
ATOM 762 N N . ARG A 1 97 ? 3.125 -3.143 -6.270 1.00 95.88 97 ARG A N 1
ATOM 763 C CA . ARG A 1 97 ? 3.403 -4.384 -7.011 1.00 95.88 97 ARG A CA 1
ATOM 764 C C .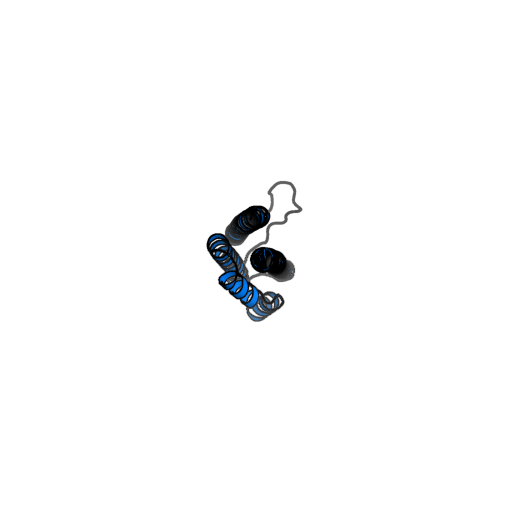 ARG A 1 97 ? 3.356 -4.163 -8.521 1.00 95.88 97 ARG A C 1
ATOM 766 O O . ARG A 1 97 ? 4.155 -4.751 -9.246 1.00 95.88 97 ARG A O 1
ATOM 773 N N . SER A 1 98 ? 2.430 -3.336 -8.998 1.00 96.31 98 SER A N 1
ATOM 774 C CA . SER A 1 98 ? 2.351 -2.946 -10.406 1.00 96.31 98 SER A CA 1
ATOM 775 C C . SER A 1 98 ? 3.621 -2.220 -10.839 1.00 96.31 98 SER A C 1
ATOM 777 O O . SER A 1 98 ? 4.186 -2.549 -11.877 1.00 96.31 98 SER A O 1
ATOM 779 N N . MET A 1 99 ? 4.121 -1.310 -10.005 1.00 95.12 99 MET A N 1
ATOM 780 C CA . MET A 1 99 ? 5.371 -0.596 -10.245 1.00 95.12 99 MET A CA 1
ATOM 781 C C . MET A 1 99 ? 6.577 -1.547 -10.309 1.00 95.12 99 MET A C 1
ATOM 783 O O . MET A 1 99 ? 7.334 -1.498 -11.276 1.00 95.12 99 MET A O 1
ATOM 787 N N . ARG A 1 100 ? 6.699 -2.502 -9.372 1.00 95.62 100 ARG A N 1
ATOM 788 C CA . ARG A 1 100 ? 7.703 -3.587 -9.449 1.00 95.62 100 ARG A CA 1
ATOM 789 C C . ARG A 1 100 ? 7.617 -4.355 -10.773 1.00 95.62 100 ARG A C 1
ATOM 791 O O . ARG A 1 100 ? 8.642 -4.659 -11.374 1.00 95.62 100 ARG A O 1
ATOM 798 N N . ASN A 1 101 ? 6.406 -4.680 -11.230 1.00 95.94 101 ASN A N 1
ATOM 799 C CA . ASN A 1 101 ? 6.220 -5.420 -12.480 1.00 95.94 101 ASN A CA 1
ATOM 800 C C . ASN A 1 101 ? 6.656 -4.613 -13.711 1.00 95.94 101 ASN A C 1
ATOM 802 O O . ASN A 1 101 ? 7.141 -5.219 -14.660 1.00 95.94 101 ASN A O 1
ATOM 806 N N . VAL A 1 102 ? 6.475 -3.287 -13.715 1.00 95.94 102 VAL A N 1
ATOM 807 C CA . VAL A 1 102 ? 6.957 -2.412 -14.799 1.00 95.94 102 VAL A CA 1
ATOM 808 C C . VAL A 1 102 ? 8.481 -2.484 -14.889 1.00 95.94 102 VAL A C 1
ATOM 810 O O . VAL A 1 102 ? 9.009 -2.759 -15.963 1.00 95.94 102 VAL A O 1
ATOM 813 N N . LEU A 1 103 ? 9.169 -2.357 -13.750 1.00 95.44 103 LEU A N 1
ATOM 814 C CA . LEU A 1 103 ? 10.633 -2.416 -13.682 1.00 95.44 103 LEU A CA 1
ATOM 815 C C . LEU A 1 103 ? 11.229 -3.747 -14.174 1.00 95.44 103 LEU A C 1
ATOM 817 O O . LEU A 1 103 ? 12.351 -3.761 -14.664 1.00 95.44 103 LEU A O 1
ATOM 821 N N . GLY A 1 104 ? 10.503 -4.861 -14.041 1.00 95.88 104 GLY A N 1
ATOM 822 C CA . GLY A 1 104 ? 10.966 -6.187 -14.473 1.00 95.88 104 GLY A CA 1
ATOM 823 C C . GLY A 1 104 ? 10.536 -6.609 -15.879 1.00 95.88 104 GLY A C 1
ATOM 824 O O . GLY A 1 104 ? 10.853 -7.717 -16.300 1.00 95.88 104 GLY A O 1
ATOM 825 N N . ARG A 1 105 ? 9.747 -5.796 -16.594 1.00 94.19 105 ARG A N 1
ATOM 826 C CA . ARG A 1 105 ? 9.153 -6.192 -17.888 1.00 94.19 105 ARG A CA 1
ATOM 827 C C . ARG A 1 105 ? 9.467 -5.258 -19.041 1.00 94.19 105 ARG A C 1
ATOM 829 O O . ARG A 1 105 ? 9.349 -5.684 -20.185 1.00 94.19 105 ARG A O 1
ATOM 836 N N . ALA A 1 106 ? 9.801 -4.008 -18.752 1.00 89.00 106 ALA A N 1
ATOM 837 C CA . ALA A 1 106 ? 10.040 -2.997 -19.762 1.00 89.00 106 ALA A CA 1
ATOM 838 C C . ALA A 1 106 ? 11.344 -2.256 -19.473 1.00 89.00 106 ALA A C 1
ATOM 840 O O . ALA A 1 106 ? 11.705 -2.044 -18.314 1.00 89.00 106 ALA A O 1
ATOM 841 N N . GLU A 1 107 ? 12.016 -1.836 -20.541 1.00 90.31 107 GLU A N 1
ATOM 842 C CA . GLU A 1 107 ? 13.034 -0.796 -20.454 1.00 90.31 107 GLU A CA 1
ATOM 843 C C . GLU A 1 107 ? 12.329 0.520 -20.115 1.00 90.31 107 GLU A C 1
ATOM 845 O O . GLU A 1 107 ? 11.496 1.022 -20.870 1.00 90.31 107 GLU A O 1
ATOM 850 N N . VAL A 1 108 ? 12.626 1.052 -18.937 1.00 90.19 108 VAL A N 1
ATOM 851 C CA . VAL A 1 108 ? 12.019 2.263 -18.394 1.00 90.19 108 VAL A CA 1
ATOM 852 C C . VAL A 1 108 ? 13.086 3.188 -17.834 1.00 90.19 108 VAL A C 1
ATOM 854 O O . VAL A 1 108 ? 13.951 2.781 -17.059 1.00 90.19 108 VAL A O 1
ATOM 857 N N . THR A 1 109 ? 12.982 4.466 -18.189 1.00 87.12 109 THR A N 1
ATOM 858 C CA . THR A 1 109 ? 13.786 5.536 -17.594 1.00 87.12 109 THR A CA 1
ATOM 859 C C . THR A 1 109 ? 13.036 6.126 -16.409 1.00 87.12 109 THR A C 1
ATOM 861 O O . THR A 1 109 ? 11.890 6.569 -16.558 1.00 87.12 109 THR A O 1
ATOM 864 N N . LEU A 1 110 ? 13.681 6.156 -15.242 1.00 85.00 110 LEU A N 1
ATOM 865 C CA . LEU A 1 110 ? 13.207 6.912 -14.087 1.00 85.00 110 LEU A CA 1
ATOM 866 C C . LEU A 1 110 ? 13.513 8.390 -14.342 1.00 85.00 110 LEU A C 1
ATOM 868 O O . LEU A 1 110 ? 14.669 8.756 -14.533 1.00 85.00 110 LEU A O 1
ATOM 872 N N . GLY A 1 111 ? 12.485 9.239 -14.362 1.00 75.00 111 GLY A N 1
ATOM 873 C CA . GLY A 1 111 ? 12.683 10.680 -14.534 1.00 75.00 111 GLY A CA 1
ATOM 874 C C . GLY A 1 111 ? 13.540 11.258 -13.407 1.00 75.00 111 GLY A C 1
ATOM 875 O O . GLY A 1 111 ? 13.428 10.828 -12.257 1.00 75.00 111 GLY A O 1
ATOM 876 N N . ASN A 1 112 ? 14.394 12.236 -13.714 1.00 67.44 112 ASN A N 1
ATOM 877 C CA . ASN A 1 112 ? 15.274 12.841 -12.717 1.00 67.44 112 ASN A CA 1
ATOM 878 C C . ASN A 1 112 ? 14.557 13.992 -11.980 1.00 67.44 112 ASN A C 1
ATOM 880 O O . ASN A 1 112 ? 14.317 15.051 -12.567 1.00 67.44 112 ASN A O 1
ATOM 884 N N . PRO A 1 113 ? 14.262 13.866 -10.672 1.00 55.56 113 PRO A N 1
ATOM 885 C CA . PRO A 1 113 ? 13.603 14.935 -9.924 1.00 55.56 113 PRO A CA 1
ATOM 886 C C . PRO A 1 113 ? 14.494 16.175 -9.713 1.00 55.56 113 PRO A C 1
ATOM 888 O O . PRO A 1 113 ? 13.988 17.215 -9.303 1.00 55.56 113 PRO A O 1
ATOM 891 N N . ARG A 1 114 ? 15.810 16.099 -9.985 1.00 54.12 114 ARG A N 1
ATOM 892 C CA . ARG A 1 114 ? 16.751 17.232 -9.857 1.00 54.12 114 ARG A CA 1
ATOM 893 C C . ARG A 1 114 ? 16.849 18.100 -11.111 1.00 54.12 114 ARG A C 1
ATOM 895 O O . ARG A 1 114 ? 17.404 19.194 -11.037 1.00 54.12 114 ARG A O 1
ATOM 902 N N . THR A 1 115 ? 16.334 17.648 -12.255 1.00 56.81 115 THR A N 1
ATOM 903 C CA . THR A 1 115 ? 16.262 18.478 -13.465 1.00 56.81 115 THR A CA 1
ATOM 904 C C . THR A 1 115 ? 15.059 19.411 -13.381 1.00 56.81 115 THR A C 1
ATOM 906 O O . THR A 1 115 ? 13.968 19.118 -13.871 1.00 56.81 115 THR A O 1
ATOM 909 N N . SER A 1 116 ? 15.265 20.556 -12.730 1.00 45.75 116 SER A N 1
ATOM 910 C CA . SER A 1 116 ? 14.346 21.693 -12.769 1.00 45.75 116 SER A CA 1
ATOM 911 C C . SER A 1 116 ? 14.134 22.117 -14.226 1.00 45.75 116 SER A C 1
ATOM 913 O O . SER A 1 116 ? 15.059 22.617 -14.858 1.00 45.75 116 SER A O 1
ATOM 915 N N . GLY A 1 117 ? 12.936 21.884 -14.769 1.00 55.97 117 GLY A N 1
ATOM 916 C CA . GLY A 1 117 ? 12.592 22.236 -16.155 1.00 55.97 117 GLY A CA 1
ATOM 917 C C . GLY A 1 117 ? 11.751 21.207 -16.917 1.00 55.97 117 GLY A C 1
ATOM 918 O O . GLY A 1 117 ? 11.359 21.482 -18.044 1.00 55.97 117 GLY A O 1
ATOM 919 N N . GLY A 1 118 ? 11.449 20.039 -16.332 1.00 56.03 118 GLY A N 1
ATOM 920 C CA . GLY A 1 118 ? 10.583 19.031 -16.970 1.00 56.03 118 GLY A CA 1
ATOM 921 C C . GLY A 1 118 ? 11.220 18.318 -18.167 1.00 56.03 118 GLY A C 1
ATOM 922 O O . GLY A 1 118 ? 10.514 17.725 -18.976 1.00 56.03 118 GLY A O 1
ATOM 923 N N . GLN A 1 119 ? 12.547 18.390 -18.289 1.00 61.09 119 GLN A N 1
ATOM 924 C CA . GLN A 1 119 ? 13.277 17.970 -19.486 1.00 61.09 119 GLN A CA 1
ATOM 925 C C . GLN A 1 119 ? 13.541 16.457 -19.553 1.00 61.09 119 GLN A C 1
ATOM 927 O O . GLN A 1 119 ? 13.833 15.948 -20.629 1.00 61.09 119 GLN A O 1
ATOM 932 N N . ASP A 1 120 ? 13.368 15.738 -18.439 1.00 67.94 120 ASP A N 1
ATOM 933 C CA . ASP A 1 120 ? 13.355 14.273 -18.406 1.00 67.94 120 ASP A CA 1
ATOM 934 C C . ASP A 1 120 ? 12.260 13.762 -17.451 1.00 67.94 120 ASP A C 1
ATOM 936 O O . ASP A 1 120 ? 12.509 13.504 -16.268 1.00 67.94 120 ASP A O 1
ATOM 940 N N . PRO A 1 121 ? 11.009 13.664 -17.932 1.00 68.75 121 PRO A N 1
ATOM 941 C CA . PRO A 1 121 ? 9.902 13.149 -17.136 1.00 68.75 121 PRO A CA 1
ATOM 942 C C . PRO A 1 121 ? 10.022 11.636 -16.860 1.00 68.75 121 PRO A C 1
ATOM 944 O O . PRO A 1 121 ? 9.239 11.106 -16.074 1.00 68.75 121 PRO A O 1
ATOM 947 N N . GLY A 1 122 ? 10.984 10.931 -17.464 1.00 82.88 122 GLY A N 1
ATOM 948 C CA . GLY A 1 122 ? 11.017 9.474 -17.491 1.00 82.88 122 GLY A CA 1
ATOM 949 C C . GLY A 1 122 ? 9.957 8.873 -18.419 1.00 82.88 122 GLY A C 1
ATOM 950 O O . GLY A 1 122 ? 9.092 9.565 -18.974 1.00 82.88 122 GLY A O 1
ATOM 951 N N . SER A 1 123 ? 10.027 7.552 -18.577 1.00 89.75 123 SER A N 1
ATOM 952 C CA . SER A 1 123 ? 9.086 6.781 -19.405 1.00 89.75 123 SER A CA 1
ATOM 953 C C . SER A 1 123 ? 7.633 6.952 -18.937 1.00 89.75 123 SER A C 1
ATOM 955 O O . SER A 1 123 ? 7.363 7.176 -17.751 1.00 89.75 123 SER A O 1
ATOM 957 N N . ALA A 1 124 ? 6.679 6.884 -19.872 1.00 90.06 124 ALA A N 1
ATOM 95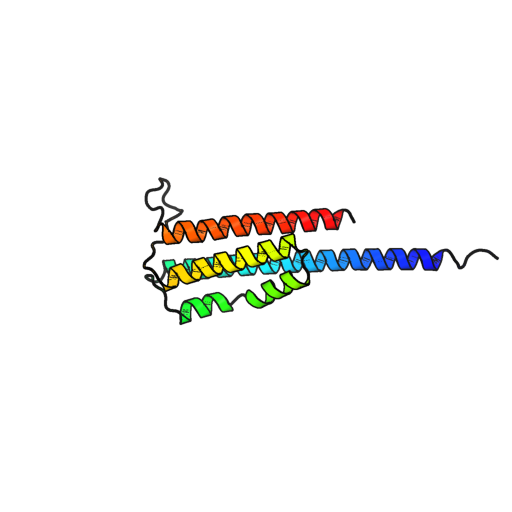8 C CA . ALA A 1 124 ? 5.259 7.046 -19.554 1.00 90.06 124 ALA A CA 1
ATOM 959 C C . ALA A 1 124 ? 4.765 5.924 -18.634 1.00 90.06 124 ALA A C 1
ATOM 961 O O . ALA A 1 124 ? 4.075 6.186 -17.655 1.00 90.06 124 ALA A O 1
ATOM 962 N N . GLU A 1 125 ? 5.225 4.705 -18.890 1.00 91.31 125 GLU A N 1
ATOM 963 C CA . GLU A 1 125 ? 4.934 3.495 -18.132 1.00 91.31 125 GLU A CA 1
ATOM 964 C C . GLU A 1 125 ? 5.367 3.633 -16.669 1.00 91.31 125 GLU A C 1
ATOM 966 O O . GLU A 1 125 ? 4.587 3.342 -15.757 1.00 91.31 125 GLU A O 1
ATOM 971 N N . TRP A 1 126 ? 6.589 4.127 -16.431 1.00 91.31 126 TRP A N 1
ATOM 972 C CA . TRP A 1 126 ? 7.069 4.420 -15.081 1.00 91.31 126 TRP A CA 1
ATOM 973 C C . TRP A 1 126 ? 6.237 5.515 -14.415 1.00 91.31 126 TRP A C 1
ATOM 975 O O . TRP A 1 126 ? 5.791 5.346 -13.280 1.00 91.31 126 TRP A O 1
ATOM 985 N N . ARG A 1 127 ? 6.004 6.634 -15.111 1.00 91.56 127 ARG A N 1
ATOM 986 C CA . ARG A 1 127 ? 5.246 7.764 -14.557 1.00 91.56 127 ARG A CA 1
ATOM 987 C C . ARG A 1 127 ? 3.837 7.371 -14.149 1.00 91.56 127 ARG A C 1
ATOM 989 O O . ARG A 1 127 ? 3.401 7.769 -13.072 1.00 91.56 127 ARG A O 1
ATOM 996 N N . ASP A 1 128 ? 3.137 6.615 -14.983 1.00 93.06 128 ASP A N 1
ATOM 997 C CA . ASP A 1 128 ? 1.755 6.222 -14.726 1.00 93.06 128 ASP A CA 1
ATOM 998 C C . ASP A 1 128 ? 1.678 5.247 -13.545 1.00 93.06 128 ASP A C 1
ATOM 1000 O O . ASP A 1 128 ? 0.863 5.436 -12.637 1.00 93.06 128 ASP A O 1
ATOM 1004 N N . ALA A 1 129 ? 2.582 4.261 -13.489 1.00 94.56 129 ALA A N 1
ATOM 1005 C CA . ALA A 1 129 ? 2.661 3.330 -12.365 1.00 94.56 129 ALA A CA 1
ATOM 1006 C C . ALA A 1 129 ? 3.038 4.033 -11.050 1.00 94.56 129 ALA A C 1
ATOM 1008 O O . ALA A 1 129 ? 2.403 3.802 -10.017 1.00 94.56 129 ALA A O 1
ATOM 1009 N N . HIS A 1 130 ? 4.029 4.926 -11.086 1.00 93.94 130 HIS A N 1
ATOM 1010 C CA . HIS A 1 130 ? 4.476 5.670 -9.912 1.00 93.94 130 HIS A CA 1
ATOM 1011 C C . HIS A 1 130 ? 3.406 6.661 -9.434 1.00 93.94 130 HIS A C 1
ATOM 1013 O O . HIS A 1 130 ? 3.144 6.755 -8.235 1.00 93.94 130 HIS A O 1
ATOM 1019 N N . ARG A 1 131 ? 2.706 7.342 -10.351 1.00 94.38 131 ARG A N 1
ATOM 1020 C CA . ARG A 1 131 ? 1.577 8.219 -10.011 1.00 94.38 131 ARG A CA 1
ATOM 1021 C C . ARG A 1 131 ? 0.452 7.449 -9.328 1.00 94.38 131 ARG A C 1
ATOM 1023 O O . ARG A 1 131 ? -0.016 7.882 -8.279 1.00 94.38 131 ARG A O 1
ATOM 1030 N N . ALA A 1 132 ? 0.072 6.289 -9.865 1.00 96.75 132 ALA A N 1
ATOM 1031 C CA . ALA A 1 132 ? -0.942 5.437 -9.248 1.00 96.75 132 ALA A CA 1
ATOM 1032 C C . ALA A 1 132 ? -0.545 5.004 -7.824 1.00 96.75 132 ALA A C 1
ATOM 1034 O O . ALA A 1 132 ? -1.391 4.951 -6.929 1.00 96.75 132 ALA A O 1
ATOM 1035 N N . TYR A 1 133 ? 0.742 4.732 -7.585 1.00 97.38 133 TYR A N 1
ATOM 1036 C CA . TYR A 1 133 ? 1.252 4.444 -6.245 1.00 97.38 133 TYR A CA 1
ATOM 1037 C C . TYR A 1 133 ? 1.202 5.662 -5.311 1.00 97.38 133 TYR A C 1
ATOM 1039 O O . TYR A 1 133 ? 0.717 5.541 -4.185 1.00 97.38 133 TYR A O 1
ATOM 1047 N N . ILE A 1 134 ? 1.615 6.846 -5.774 1.00 96.44 134 ILE A N 1
ATOM 1048 C CA . ILE A 1 134 ? 1.541 8.094 -4.995 1.00 96.44 134 ILE A CA 1
ATOM 1049 C C . ILE A 1 134 ? 0.094 8.406 -4.590 1.00 96.44 134 ILE A C 1
ATOM 1051 O O . ILE A 1 134 ? -0.163 8.721 -3.421 1.00 96.44 134 ILE A O 1
ATOM 1055 N N . ASP A 1 135 ? -0.848 8.277 -5.525 1.00 98.12 135 ASP A N 1
ATOM 1056 C CA . ASP A 1 135 ? -2.272 8.519 -5.287 1.00 98.12 135 ASP A CA 1
ATOM 1057 C C . ASP A 1 135 ? -2.835 7.511 -4.268 1.00 98.12 135 ASP A C 1
ATOM 1059 O O . ASP A 1 135 ? -3.502 7.898 -3.302 1.00 98.12 135 ASP A O 1
ATOM 1063 N N . ALA A 1 136 ? -2.483 6.226 -4.397 1.00 98.44 136 ALA A N 1
ATOM 1064 C CA . ALA A 1 136 ? -2.863 5.195 -3.432 1.00 98.44 136 ALA A CA 1
ATOM 1065 C C . 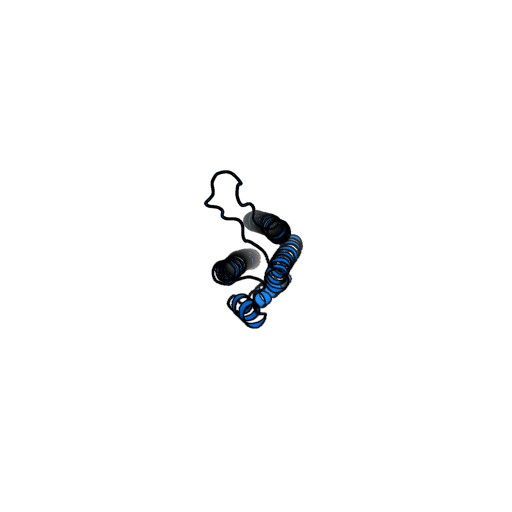ALA A 1 136 ? -2.273 5.456 -2.033 1.00 98.44 136 ALA A C 1
ATOM 1067 O O . ALA A 1 136 ? -2.973 5.345 -1.024 1.00 98.44 136 ALA A O 1
ATOM 1068 N N . MET A 1 137 ? -1.010 5.885 -1.953 1.00 98.38 137 MET A N 1
ATOM 1069 C CA . MET A 1 137 ? -0.365 6.280 -0.698 1.00 98.38 137 MET A CA 1
ATOM 1070 C C . MET A 1 137 ? -1.037 7.500 -0.065 1.00 98.38 137 MET A C 1
ATOM 1072 O O . MET A 1 137 ? -1.107 7.609 1.163 1.00 98.38 137 MET A O 1
ATOM 1076 N N . ALA A 1 138 ? -1.505 8.460 -0.864 1.00 98.38 138 ALA A N 1
ATOM 1077 C CA . ALA A 1 138 ? -2.257 9.607 -0.366 1.00 98.38 138 ALA A CA 1
ATOM 1078 C C . ALA A 1 138 ? -3.613 9.177 0.217 1.00 98.38 138 ALA A C 1
ATOM 1080 O O . ALA A 1 138 ? -3.947 9.586 1.335 1.00 98.38 138 ALA A O 1
ATOM 1081 N N . ALA A 1 139 ? -4.341 8.302 -0.485 1.00 98.50 139 ALA A N 1
ATOM 1082 C CA . ALA A 1 139 ? -5.611 7.742 -0.027 1.00 98.50 139 ALA A CA 1
ATOM 1083 C C . ALA A 1 139 ? -5.450 6.945 1.278 1.00 98.50 139 ALA A C 1
ATOM 1085 O O . ALA A 1 139 ? -6.180 7.192 2.240 1.00 98.50 139 ALA A O 1
ATOM 1086 N N . LEU A 1 140 ? -4.435 6.079 1.363 1.00 98.62 140 LEU A N 1
ATOM 1087 C CA . LEU A 1 140 ? -4.122 5.298 2.561 1.00 98.62 140 LEU A CA 1
ATOM 1088 C C . LEU A 1 140 ? -3.842 6.185 3.775 1.00 98.62 140 LEU A C 1
ATOM 1090 O O . LEU A 1 140 ? -4.455 6.022 4.830 1.00 98.62 140 LEU A O 1
ATOM 1094 N N . ARG A 1 141 ? -2.963 7.183 3.621 1.00 98.38 141 ARG A N 1
ATOM 1095 C CA . ARG A 1 141 ? -2.656 8.134 4.701 1.00 98.38 141 ARG A CA 1
ATOM 1096 C C . ARG A 1 141 ? -3.887 8.939 5.114 1.00 98.38 141 ARG A C 1
ATOM 1098 O O . ARG A 1 141 ? -4.021 9.278 6.287 1.00 98.38 141 ARG A O 1
ATOM 1105 N N . SER A 1 142 ? -4.773 9.254 4.170 1.00 98.38 142 SER A N 1
ATOM 1106 C CA . SER A 1 142 ? -6.037 9.930 4.457 1.00 98.38 142 SER A CA 1
ATOM 1107 C C . SER A 1 142 ? -6.970 9.043 5.28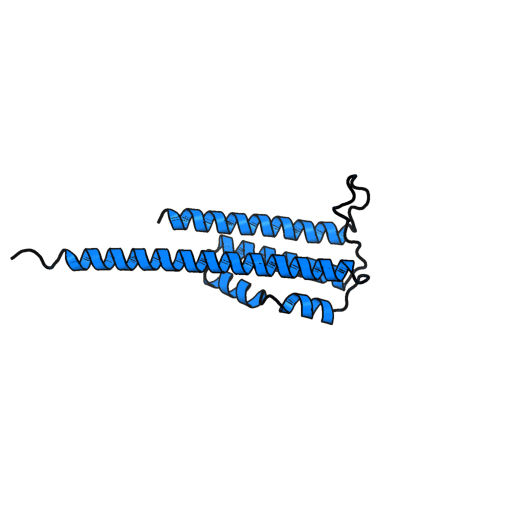4 1.00 98.38 142 SER A C 1
ATOM 1109 O O . SER A 1 142 ? -7.450 9.482 6.327 1.00 98.38 142 SER A O 1
ATOM 1111 N N . ALA A 1 143 ? -7.163 7.784 4.883 1.00 98.12 143 ALA A N 1
ATOM 1112 C CA . ALA A 1 143 ? -7.986 6.819 5.611 1.00 98.12 143 ALA A CA 1
ATOM 1113 C C . ALA A 1 143 ? -7.461 6.574 7.037 1.00 98.12 143 ALA A C 1
ATOM 1115 O O . ALA A 1 143 ? -8.227 6.651 7.997 1.00 98.12 143 ALA A O 1
ATOM 1116 N N . MET A 1 144 ? -6.148 6.370 7.191 1.00 97.44 144 MET A N 1
ATOM 1117 C CA . MET A 1 144 ? -5.504 6.190 8.498 1.00 97.44 144 MET A CA 1
ATOM 1118 C C . MET A 1 144 ? -5.672 7.421 9.400 1.00 97.44 144 MET A C 1
ATOM 1120 O O . MET A 1 144 ? -5.963 7.278 10.585 1.00 97.44 144 MET A O 1
ATOM 1124 N N . ARG A 1 145 ? -5.527 8.640 8.855 1.00 96.31 145 ARG A N 1
ATOM 1125 C CA . ARG A 1 145 ? -5.750 9.887 9.610 1.00 96.31 145 ARG A CA 1
ATOM 1126 C C . ARG A 1 145 ? -7.190 10.009 10.099 1.00 96.31 145 ARG A C 1
ATOM 1128 O O . ARG A 1 145 ? -7.398 10.398 11.245 1.00 96.31 145 ARG A O 1
ATOM 1135 N N . THR A 1 146 ? -8.163 9.658 9.262 1.00 95.94 146 THR A N 1
ATOM 1136 C CA . THR A 1 146 ? -9.579 9.650 9.648 1.00 95.94 146 THR A CA 1
ATOM 1137 C C . THR A 1 146 ? -9.856 8.628 10.752 1.00 95.94 146 THR A C 1
ATOM 1139 O O . THR A 1 146 ? -10.515 8.971 11.731 1.00 95.94 146 THR A O 1
ATOM 1142 N N . ASP A 1 147 ? -9.317 7.406 10.653 1.00 94.19 147 ASP A N 1
ATOM 1143 C CA . ASP A 1 147 ? -9.450 6.388 11.711 1.00 94.19 147 ASP A CA 1
ATOM 1144 C C . ASP A 1 147 ? -8.853 6.868 13.042 1.00 94.19 147 ASP A C 1
ATOM 1146 O O . ASP A 1 147 ? -9.507 6.805 14.083 1.00 94.19 147 ASP A O 1
ATOM 1150 N N . ILE A 1 148 ? -7.643 7.431 13.004 1.00 91.62 148 ILE A N 1
ATOM 1151 C CA . ILE A 1 148 ? -6.974 7.979 14.188 1.00 91.62 148 ILE A CA 1
ATOM 1152 C C . ILE A 1 148 ? -7.804 9.112 14.812 1.00 91.62 148 ILE A C 1
ATOM 1154 O O . ILE A 1 148 ? -8.038 9.108 16.020 1.00 91.62 148 ILE A O 1
ATOM 1158 N N . ALA A 1 149 ? -8.297 10.056 14.005 1.00 89.69 149 ALA A N 1
ATOM 1159 C CA . ALA A 1 149 ? -9.105 11.175 14.491 1.00 89.69 149 ALA A CA 1
ATOM 1160 C C . ALA A 1 149 ? -10.427 10.716 15.133 1.00 89.69 149 ALA A C 1
ATOM 1162 O O . ALA A 1 149 ? -10.879 11.311 16.112 1.00 89.69 149 ALA A O 1
ATOM 1163 N N . ASN A 1 150 ? -11.032 9.645 14.613 1.00 85.75 150 ASN A N 1
ATOM 1164 C CA . ASN A 1 150 ? -12.238 9.047 15.183 1.00 85.75 150 ASN A CA 1
ATOM 1165 C C . ASN A 1 150 ? -11.941 8.293 16.490 1.00 85.75 150 ASN A C 1
ATOM 1167 O O . ASN A 1 150 ? -12.719 8.377 17.441 1.00 85.75 150 ASN A O 1
ATOM 1171 N N . GLY A 1 151 ? -10.795 7.609 16.562 1.00 78.00 151 GLY A N 1
ATOM 1172 C CA . GLY A 1 151 ? -10.339 6.898 17.757 1.00 78.00 151 GLY A CA 1
ATOM 1173 C C . GLY A 1 151 ? -10.010 7.812 18.942 1.00 78.00 151 GLY A C 1
ATOM 1174 O O . GLY A 1 151 ? -10.221 7.413 20.079 1.00 78.00 151 GLY A O 1
ATOM 1175 N N . GLN A 1 152 ? -9.566 9.051 18.702 1.00 69.31 152 GLN A N 1
ATOM 1176 C CA . GLN A 1 152 ? -9.318 10.037 19.769 1.00 69.31 152 GLN A CA 1
ATOM 1177 C C . GLN A 1 152 ? -10.594 10.629 20.392 1.00 69.31 152 GLN A C 1
ATOM 1179 O O . GLN A 1 152 ? -10.524 11.240 21.457 1.00 69.31 152 GLN A O 1
ATOM 1184 N N . ARG A 1 153 ? -11.746 10.504 19.720 1.00 64.31 153 ARG A N 1
ATOM 1185 C CA . ARG A 1 153 ? -13.033 11.085 20.150 1.00 64.31 153 ARG A CA 1
ATOM 1186 C C . ARG A 1 153 ? -13.943 10.099 20.892 1.00 64.31 153 ARG A C 1
ATOM 1188 O O . ARG A 1 153 ? -14.994 10.523 21.368 1.00 64.31 153 ARG A O 1
ATOM 1195 N N . SER A 1 154 ? -13.569 8.817 20.939 1.00 55.88 154 SER A N 1
ATOM 1196 C CA . SER A 1 154 ? -14.332 7.719 21.562 1.00 55.88 154 SER A CA 1
ATOM 1197 C C . SER A 1 154 ? -13.799 7.389 22.954 1.00 55.88 154 SER A C 1
ATOM 1199 O O . SER A 1 154 ? -14.623 7.057 23.835 1.00 55.88 154 SER A O 1
#

pLDDT: mean 86.03, std 15.29, range [40.59, 98.62]

Sequence (154 aa):
MVGVGSTLLGETVRSKRDRGHQQYELRRQLYARYLEALTNTDSELQLLAIREQTPLDEADLRAAWRNHSLLSLNYEIALVGPPPVADAADTAYRSLRSMRNVLGRAEVTLGNPRTSGGQDPGSAEWRDAHRAYIDAMAALRSAMRTDIANGQRS

Radius of gyration: 21.63 Å; chains: 1; bounding box: 49×35×75 Å

Foldseek 3Di:
DDDDVPPVVVVVVVVVLVVLVVLLVVLVVLLVLLLVLLVQLLVLLVVQCVVDFPLDDPVSLVVSNPPSVNVVSLVVCCVSPDPQLNVLSVQLVVLSVQLSVCSNPDGKDCFDPPPPPCPGNIDPSNNVSVVSNVVSSVSNVVSSVVVSVVSVVD

Secondary structure (DSSP, 8-state):
---SHHHHHHHHHHHHHHHHHHHHHHHHHHHHHHHHHHHHHHHHHHHHHHHSPSSPPHHHHHHHHHTT-HHHHHHHHHHHS-HHHHHHHHHHHHHHHHHHHHHTTS--PBP-TT-TTSS--B-HHHHHHHHHHHHHHHHHHHHHHHHHHHHTT-